Protein AF-A0A7W1ZFD7-F1 (afdb_monomer_lite)

pLDDT: mean 86.88, std 13.56, range [44.09, 98.38]

Structure (mmCIF, N/CA/C/O backbone):
data_AF-A0A7W1ZFD7-F1
#
_entry.id   AF-A0A7W1ZFD7-F1
#
loop_
_atom_site.group_PDB
_atom_site.id
_atom_site.type_symbol
_atom_site.label_atom_id
_atom_site.label_alt_id
_atom_site.label_comp_id
_atom_site.label_asym_id
_atom_site.label_entity_id
_atom_site.label_seq_id
_atom_site.pdbx_PDB_ins_code
_atom_site.Cartn_x
_atom_site.Cartn_y
_atom_site.Cartn_z
_atom_site.occupancy
_atom_site.B_iso_or_equiv
_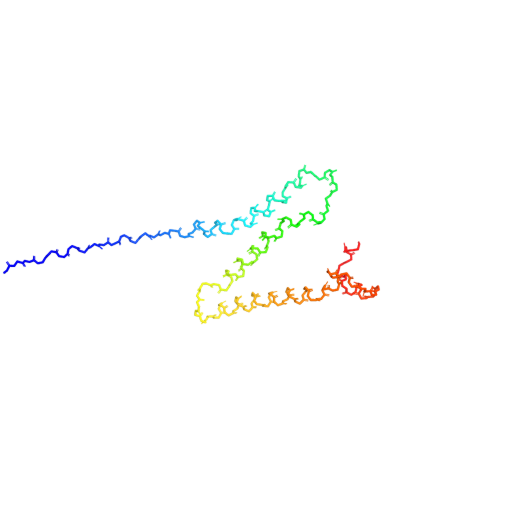atom_site.auth_seq_id
_atom_site.auth_comp_id
_atom_site.auth_asym_id
_atom_site.auth_atom_id
_atom_site.pdbx_PDB_model_num
ATOM 1 N N . MET A 1 1 ? -31.234 40.223 55.548 1.00 50.97 1 MET A N 1
ATOM 2 C CA . MET A 1 1 ? -32.115 39.880 54.413 1.00 50.97 1 MET A CA 1
ATOM 3 C C . MET A 1 1 ? -31.576 40.606 53.182 1.00 50.97 1 MET A C 1
ATOM 5 O O . MET A 1 1 ? -31.845 41.782 53.019 1.00 50.97 1 MET A O 1
ATOM 9 N N . SER A 1 2 ? -30.703 39.970 52.399 1.00 44.09 2 SER A N 1
ATOM 10 C CA . SER A 1 2 ? -30.340 40.445 51.057 1.00 44.09 2 SER A CA 1
ATOM 11 C C . SER A 1 2 ? -29.990 39.224 50.218 1.00 44.09 2 SER A C 1
ATOM 13 O O . SER A 1 2 ? -29.114 38.432 50.562 1.00 44.09 2 SER A O 1
ATOM 15 N N . THR A 1 3 ? -30.833 39.023 49.221 1.00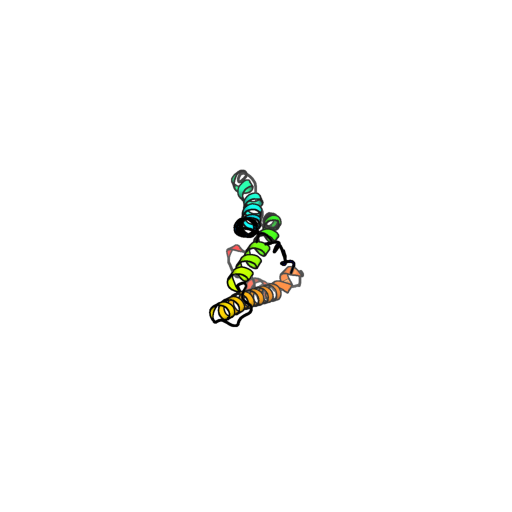 51.06 3 THR A N 1
ATOM 16 C CA . THR A 1 3 ? -30.986 37.876 48.336 1.00 51.06 3 THR A CA 1
ATOM 17 C C . THR A 1 3 ? -29.843 37.768 47.337 1.00 51.06 3 THR A C 1
ATOM 19 O O . THR A 1 3 ? -29.385 38.760 46.776 1.00 51.06 3 THR A O 1
ATOM 22 N N . GLY A 1 4 ? -29.407 36.530 47.111 1.00 55.94 4 GLY A N 1
ATOM 23 C CA . GLY A 1 4 ? -28.357 36.188 46.166 1.00 55.94 4 GLY A CA 1
ATOM 24 C C . GLY A 1 4 ? -28.711 36.527 44.721 1.00 55.94 4 GLY A C 1
ATOM 25 O O . GLY A 1 4 ? -29.835 36.326 44.266 1.00 55.94 4 GLY A O 1
ATOM 26 N N . HIS A 1 5 ? -27.699 36.970 43.983 1.00 58.44 5 HIS A N 1
ATOM 27 C CA . HIS A 1 5 ? -27.739 37.055 42.533 1.00 58.44 5 HIS A CA 1
ATOM 28 C C . HIS A 1 5 ? -26.488 36.376 41.965 1.00 58.44 5 HIS A C 1
ATOM 30 O O . HIS A 1 5 ? -25.527 37.011 41.545 1.00 58.44 5 HIS A O 1
ATOM 36 N N . LEU A 1 6 ? -26.483 35.040 42.017 1.00 56.47 6 LEU A N 1
ATOM 37 C CA . LEU A 1 6 ? -25.527 34.215 41.283 1.00 56.47 6 LEU A CA 1
ATOM 38 C C . LEU A 1 6 ? -26.050 34.064 39.853 1.00 56.47 6 LEU A C 1
ATOM 40 O O . LEU A 1 6 ? -26.793 33.136 39.537 1.00 56.47 6 LEU A O 1
ATOM 44 N N . ALA A 1 7 ? -25.695 35.021 38.998 1.00 56.16 7 ALA A N 1
ATOM 45 C CA . ALA A 1 7 ? -25.899 34.916 37.563 1.00 56.16 7 ALA A CA 1
ATOM 46 C C . ALA A 1 7 ? -25.018 33.779 37.020 1.00 56.16 7 ALA A C 1
ATOM 48 O O . ALA A 1 7 ? -23.804 33.911 36.866 1.00 56.16 7 ALA A O 1
ATOM 49 N N . GLY A 1 8 ? -25.637 32.625 36.772 1.00 56.38 8 GLY A N 1
ATOM 50 C CA . GLY A 1 8 ? -25.006 31.498 36.103 1.00 56.38 8 GLY A CA 1
ATOM 51 C C . GLY A 1 8 ? -24.626 31.881 34.676 1.00 56.38 8 GLY A C 1
ATOM 52 O O . GLY A 1 8 ? -25.483 31.965 33.798 1.00 56.38 8 GLY A O 1
ATOM 53 N N . HIS A 1 9 ? -23.331 32.085 34.436 1.00 60.59 9 HIS A N 1
ATOM 54 C CA . HIS A 1 9 ? -22.761 32.164 33.096 1.00 60.59 9 HIS A CA 1
ATOM 55 C C . HIS A 1 9 ? -22.931 30.818 32.380 1.00 60.59 9 HIS A C 1
ATOM 57 O O . HIS A 1 9 ? -22.074 29.932 32.438 1.00 60.59 9 HIS A O 1
ATOM 63 N N . ALA A 1 10 ? -24.059 30.665 31.690 1.00 60.84 10 ALA A N 1
ATOM 64 C CA . ALA A 1 10 ? -24.272 29.612 30.716 1.00 60.84 10 ALA A CA 1
ATOM 65 C C . ALA A 1 10 ? -23.228 29.759 29.596 1.00 60.84 10 ALA A C 1
ATOM 67 O O . ALA A 1 10 ? -23.310 30.659 28.762 1.00 60.84 10 ALA A O 1
ATOM 68 N N . ARG A 1 11 ? -22.213 28.888 29.587 1.00 63.72 11 ARG A N 1
ATOM 69 C CA . ARG A 1 11 ? -21.277 28.796 28.462 1.00 63.72 11 ARG A CA 1
ATOM 70 C C . ARG A 1 11 ? -22.026 28.242 27.243 1.00 63.72 11 ARG A C 1
ATOM 72 O O . ARG A 1 11 ? -22.595 27.151 27.353 1.00 63.72 11 ARG A O 1
ATOM 79 N N . PRO A 1 12 ? -22.015 28.921 26.084 1.00 55.84 12 PRO A N 1
ATOM 80 C CA . PRO A 1 12 ? -22.599 28.373 24.870 1.00 55.84 12 PRO A CA 1
ATOM 81 C C . PRO A 1 12 ? -21.813 27.121 24.462 1.00 55.84 12 PRO A C 1
ATOM 83 O O . PRO A 1 12 ? -20.607 27.172 24.218 1.00 55.84 12 PRO A O 1
ATOM 86 N N . ARG A 1 13 ? -22.489 25.967 24.411 1.00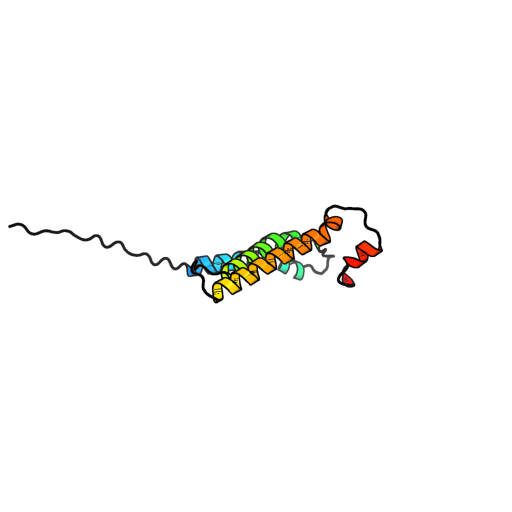 61.72 13 ARG A N 1
ATOM 87 C CA . ARG A 1 13 ? -21.943 24.762 23.778 1.00 61.72 13 ARG A CA 1
ATOM 88 C C . ARG A 1 13 ? -21.926 25.013 22.272 1.00 61.72 13 ARG A C 1
ATOM 90 O O . ARG A 1 13 ? -22.924 24.768 21.603 1.00 61.72 13 ARG A O 1
ATOM 97 N N . LEU A 1 14 ? -20.802 25.508 21.757 1.00 59.84 14 LEU A N 1
ATOM 98 C CA . LEU A 1 14 ? -20.489 25.460 20.331 1.00 59.84 14 LEU A CA 1
ATOM 99 C C . LEU A 1 14 ? -20.523 23.991 19.899 1.00 59.84 14 LEU A C 1
ATOM 101 O O . LEU A 1 14 ? -19.615 23.205 20.176 1.00 59.84 14 LEU A O 1
ATOM 105 N N . GLY A 1 15 ? -21.637 23.602 19.283 1.00 56.31 15 GLY A N 1
ATOM 106 C CA . GLY A 1 15 ? -21.757 22.369 18.529 1.00 56.31 15 GLY A CA 1
ATOM 107 C C . GLY A 1 15 ? -20.930 22.511 17.263 1.00 56.31 15 GLY A C 1
ATOM 108 O O . GLY A 1 15 ? -21.484 22.770 16.204 1.00 56.31 15 GLY A O 1
ATOM 109 N N . GLU A 1 16 ? -19.610 22.390 17.394 1.00 64.25 16 GLU A N 1
ATOM 110 C CA . GLU A 1 16 ? -18.690 22.373 16.263 1.00 64.25 16 GLU A CA 1
ATOM 111 C C . GLU A 1 16 ? -19.099 21.208 15.356 1.00 64.25 16 GLU A C 1
ATOM 113 O O . GLU A 1 16 ? -18.910 20.031 15.703 1.00 64.25 16 GLU A O 1
ATOM 118 N N . ASP A 1 17 ? -19.724 21.514 14.221 1.00 61.88 17 ASP A N 1
ATOM 119 C CA . ASP A 1 17 ? -20.084 20.505 13.243 1.00 61.88 17 ASP A CA 1
ATOM 120 C C . ASP A 1 17 ? -18.786 19.900 12.697 1.00 61.88 17 ASP A C 1
ATOM 122 O O . ASP A 1 17 ? -18.121 20.440 11.821 1.00 61.88 17 ASP A O 1
ATOM 126 N N . ARG A 1 18 ? -18.363 18.761 13.255 1.00 67.00 18 ARG A N 1
ATOM 127 C CA . ARG A 1 18 ? -17.146 18.057 12.814 1.00 67.00 18 ARG A CA 1
ATOM 128 C C . ARG A 1 18 ? -17.335 17.332 11.476 1.00 67.00 18 ARG A C 1
ATOM 130 O O . ARG A 1 18 ? -16.431 16.608 11.050 1.00 67.00 18 ARG A O 1
ATOM 137 N N . ARG A 1 19 ? -18.506 17.439 10.839 1.00 65.19 19 ARG A N 1
ATOM 138 C CA . ARG A 1 19 ? -18.799 16.830 9.533 1.00 65.19 19 ARG A CA 1
ATOM 139 C C . ARG A 1 19 ? -17.923 17.399 8.405 1.00 65.19 19 ARG A C 1
ATOM 141 O O . ARG A 1 19 ? -17.279 16.570 7.759 1.00 65.19 19 ARG A O 1
ATOM 148 N N . PRO A 1 20 ? -17.793 18.728 8.198 1.00 62.62 20 PRO A N 1
ATOM 149 C CA . PRO A 1 20 ? -16.893 19.307 7.192 1.00 62.62 20 PRO A CA 1
ATOM 150 C C . PRO A 1 20 ? -15.443 18.833 7.336 1.00 62.62 20 PRO A C 1
ATOM 152 O O . PRO A 1 20 ? -14.847 18.375 6.364 1.00 62.62 20 PRO A O 1
ATOM 155 N N . ALA A 1 21 ? -14.898 18.819 8.557 1.00 70.19 21 ALA A N 1
ATOM 156 C CA . ALA A 1 21 ? -13.531 18.351 8.802 1.00 70.19 21 ALA A CA 1
ATOM 157 C C . ALA A 1 21 ? -13.340 16.865 8.443 1.00 70.19 21 ALA A C 1
ATOM 159 O O . ALA A 1 21 ? -12.304 16.468 7.916 1.00 70.19 21 ALA A O 1
ATOM 160 N N . ARG A 1 22 ? -14.350 16.021 8.697 1.00 68.06 22 ARG A N 1
ATOM 161 C CA . ARG A 1 22 ? -14.307 14.602 8.318 1.00 68.06 22 ARG A CA 1
ATOM 162 C C . ARG A 1 22 ? -14.355 14.400 6.809 1.00 68.06 22 ARG A C 1
ATOM 164 O O . ARG A 1 22 ? -13.642 13.532 6.323 1.00 68.06 22 ARG A O 1
ATOM 171 N N . LEU A 1 23 ? -15.184 15.159 6.095 1.00 72.00 23 LEU A N 1
ATOM 172 C CA . LEU A 1 23 ? -15.266 15.089 4.635 1.00 72.00 23 LEU A CA 1
ATOM 173 C C . LEU A 1 23 ? -13.948 15.534 3.996 1.00 72.00 23 LEU A C 1
ATOM 175 O O . LEU A 1 23 ? -13.434 14.831 3.131 1.00 72.00 23 LEU A O 1
ATOM 179 N N . ALA A 1 24 ? -13.350 16.618 4.497 1.00 73.75 24 ALA A N 1
ATOM 180 C CA . ALA A 1 24 ? -12.039 17.080 4.049 1.00 73.75 24 ALA A CA 1
ATOM 181 C C . ALA A 1 24 ? -10.949 16.007 4.232 1.00 73.75 24 ALA A C 1
ATOM 183 O O . ALA A 1 24 ? -10.168 15.763 3.318 1.00 73.75 24 ALA A O 1
ATOM 184 N N . LEU A 1 25 ? -10.946 15.295 5.365 1.00 85.00 25 LEU A N 1
ATOM 185 C CA . LEU A 1 25 ? -9.981 14.223 5.639 1.00 85.00 25 LEU A CA 1
ATOM 186 C C . LEU A 1 25 ? -10.010 13.091 4.601 1.00 85.00 25 LEU A C 1
ATOM 188 O O . LEU A 1 25 ? -8.952 12.611 4.209 1.00 85.00 25 LEU A O 1
ATOM 192 N N . PHE A 1 26 ? -11.196 12.666 4.154 1.00 88.75 26 PHE A N 1
ATOM 193 C CA . PHE A 1 26 ? -11.317 11.647 3.102 1.00 88.75 26 PHE A CA 1
ATOM 194 C C . PHE A 1 26 ? -11.146 12.229 1.693 1.00 88.75 26 PHE A C 1
ATOM 196 O O . PHE A 1 26 ? -10.701 11.520 0.797 1.00 88.75 26 PHE A O 1
ATOM 203 N N . GLY A 1 27 ? -11.466 13.510 1.499 1.00 91.00 27 GLY A N 1
ATOM 204 C CA . GLY A 1 27 ? -11.323 14.194 0.216 1.00 91.00 27 GLY A CA 1
ATOM 205 C C . GLY A 1 27 ? -9.867 14.409 -0.193 1.00 91.00 27 GLY A C 1
ATOM 206 O O . GLY A 1 27 ? -9.537 14.191 -1.351 1.00 91.00 27 GLY A O 1
ATOM 207 N N . ILE A 1 28 ? -8.984 14.767 0.747 1.00 94.00 28 ILE A N 1
ATOM 208 C CA . ILE A 1 28 ? -7.560 15.040 0.473 1.00 94.00 28 ILE A CA 1
ATOM 209 C C . ILE A 1 28 ? -6.859 13.900 -0.284 1.00 94.00 28 ILE A C 1
ATOM 211 O O . ILE A 1 28 ? -6.296 14.174 -1.342 1.00 94.00 28 ILE A O 1
ATOM 215 N N . PRO A 1 29 ? -6.862 12.639 0.194 1.00 95.62 29 PRO A N 1
ATOM 216 C CA . PRO A 1 29 ? -6.164 11.574 -0.514 1.00 95.62 29 PRO A CA 1
ATOM 217 C C . PRO A 1 29 ? -6.794 11.265 -1.877 1.00 95.62 29 PRO A C 1
ATOM 219 O O . PRO A 1 29 ? -6.072 10.997 -2.828 1.00 95.62 29 PRO A O 1
ATOM 222 N N . VAL A 1 30 ? -8.120 11.363 -2.006 1.00 95.25 30 VAL A N 1
ATOM 223 C CA . VAL A 1 30 ? -8.806 11.142 -3.288 1.00 95.25 30 VAL A CA 1
ATOM 224 C C . VAL A 1 30 ? -8.410 12.217 -4.298 1.00 95.25 30 VAL A C 1
ATOM 226 O O . VAL A 1 30 ? -7.977 11.896 -5.400 1.00 95.25 30 VAL A O 1
ATOM 229 N N . VAL A 1 31 ? -8.501 13.491 -3.912 1.00 95.69 31 VAL A N 1
ATOM 230 C CA . VAL A 1 31 ? -8.136 14.621 -4.773 1.00 95.69 31 VAL A CA 1
ATOM 231 C C . VAL A 1 31 ? -6.647 14.589 -5.107 1.00 95.69 31 VAL A C 1
ATOM 233 O O . VAL A 1 31 ? -6.300 14.807 -6.260 1.00 95.69 31 VAL A O 1
ATOM 236 N N . GLY A 1 32 ? -5.777 14.269 -4.145 1.00 94.81 32 GLY A N 1
ATOM 237 C CA . GLY A 1 32 ? -4.333 14.161 -4.367 1.00 94.81 32 GLY A CA 1
ATOM 238 C C . GLY A 1 32 ? -3.946 13.028 -5.322 1.00 94.81 32 GLY A C 1
ATOM 239 O O . GLY A 1 32 ? -3.078 13.205 -6.172 1.00 94.81 32 GLY A O 1
ATOM 240 N N . THR A 1 33 ? -4.610 11.871 -5.241 1.00 96.12 33 THR A N 1
ATOM 241 C CA . THR A 1 33 ? -4.397 10.790 -6.212 1.00 96.12 33 THR A CA 1
ATOM 242 C C . THR A 1 33 ? -4.932 11.164 -7.595 1.00 96.12 33 THR A C 1
ATOM 244 O O . THR A 1 33 ? -4.231 10.980 -8.587 1.00 96.12 33 THR A O 1
ATOM 247 N N . LEU A 1 34 ? -6.143 11.724 -7.678 1.00 96.00 34 LEU A N 1
ATOM 248 C CA . LEU A 1 34 ? -6.751 12.101 -8.956 1.00 96.00 34 LEU A CA 1
ATOM 249 C C . LEU A 1 34 ? -6.008 13.248 -9.645 1.00 96.00 34 LEU A C 1
ATOM 251 O O . LEU A 1 34 ? -5.859 13.212 -10.861 1.00 96.00 34 LEU A O 1
ATOM 255 N N . SER A 1 35 ? -5.504 14.233 -8.901 1.00 94.81 35 SER A N 1
ATOM 256 C CA . SER A 1 35 ? -4.740 15.345 -9.475 1.00 94.81 35 SER A CA 1
ATOM 257 C C . SER A 1 35 ? -3.410 14.892 -10.071 1.00 94.81 35 SER A C 1
ATOM 259 O O . SER A 1 35 ? -2.960 15.470 -11.054 1.00 94.81 35 SER A O 1
ATOM 261 N N . ALA A 1 36 ? -2.803 13.842 -9.516 1.00 92.62 36 ALA A N 1
ATOM 262 C CA . ALA A 1 36 ? -1.600 13.238 -10.072 1.00 92.62 36 ALA A CA 1
ATOM 263 C C . ALA A 1 36 ? -1.893 12.318 -11.272 1.00 92.62 36 ALA A C 1
ATOM 265 O O . ALA A 1 36 ? -1.019 12.145 -12.116 1.00 92.62 36 ALA A O 1
ATOM 266 N N . TRP A 1 37 ? -3.083 11.703 -11.341 1.00 94.00 37 TRP A N 1
ATOM 267 C CA . TRP A 1 37 ? -3.413 10.672 -12.338 1.00 94.00 37 TRP A CA 1
ATOM 268 C C . TRP A 1 37 ? -4.160 11.197 -13.564 1.00 94.00 37 TRP A C 1
ATOM 270 O O . TRP A 1 37 ? -3.807 10.861 -14.690 1.00 94.00 37 TRP A O 1
ATOM 280 N N . LEU A 1 38 ? -5.183 12.033 -13.366 1.00 94.62 38 LEU A N 1
ATOM 281 C CA . LEU A 1 38 ? -6.033 12.537 -14.449 1.00 94.62 38 LEU A CA 1
ATOM 282 C C . LEU A 1 38 ? -5.269 13.278 -15.558 1.00 94.62 38 LEU A C 1
ATOM 284 O O . LEU A 1 38 ? -5.645 13.094 -16.714 1.00 94.62 38 LEU A O 1
ATOM 288 N N . PRO A 1 39 ? -4.199 14.056 -15.284 1.00 92.25 39 PRO A N 1
ATOM 289 C CA . PRO A 1 39 ? -3.450 14.721 -16.347 1.00 92.25 39 PRO A CA 1
ATOM 290 C C . PRO A 1 39 ? -2.876 13.758 -17.387 1.00 92.25 39 PRO A C 1
ATOM 292 O O . PRO A 1 39 ? -2.732 14.139 -18.540 1.00 92.25 39 PRO A O 1
ATOM 295 N N . TRP A 1 40 ? -2.580 12.510 -17.015 1.00 91.94 40 TRP A N 1
ATOM 296 C CA . TRP A 1 40 ? -2.039 11.517 -17.946 1.00 91.94 40 TRP A CA 1
ATOM 297 C C . TRP A 1 40 ? -3.017 11.176 -19.067 1.00 91.94 40 TRP A C 1
ATOM 299 O O . TRP A 1 40 ? -2.589 10.905 -20.179 1.00 91.94 40 TRP A O 1
ATOM 309 N N . GLN A 1 41 ? -4.323 11.256 -18.795 1.00 92.00 41 GLN A N 1
ATOM 310 C CA . GLN A 1 41 ? -5.364 11.003 -19.795 1.00 92.00 41 GLN A CA 1
ATOM 311 C C . GLN A 1 41 ? -5.392 12.075 -20.894 1.00 92.00 41 GLN A C 1
ATOM 313 O O . GLN A 1 41 ? -5.962 11.849 -21.952 1.00 92.00 41 GLN A O 1
ATOM 318 N N . ALA A 1 42 ? -4.808 13.249 -20.638 1.00 91.69 42 ALA A N 1
ATOM 319 C CA . ALA A 1 42 ? -4.705 14.324 -21.619 1.00 91.69 42 ALA A CA 1
ATOM 320 C C . ALA A 1 42 ? -3.416 14.259 -22.460 1.00 91.69 42 ALA A C 1
ATOM 322 O O . ALA A 1 42 ? -3.305 15.002 -23.430 1.00 91.69 42 ALA A O 1
ATOM 323 N N . TYR A 1 43 ? -2.449 13.417 -22.076 1.00 89.12 43 TYR A N 1
ATOM 324 C CA . TYR A 1 43 ? -1.126 13.297 -22.703 1.00 89.12 43 TYR A CA 1
ATOM 325 C C . TYR A 1 43 ? -0.759 11.819 -22.912 1.00 89.12 43 TYR A C 1
ATOM 327 O O . TYR A 1 43 ? 0.302 11.359 -22.484 1.00 89.12 43 TYR A O 1
ATOM 335 N N . ASP A 1 44 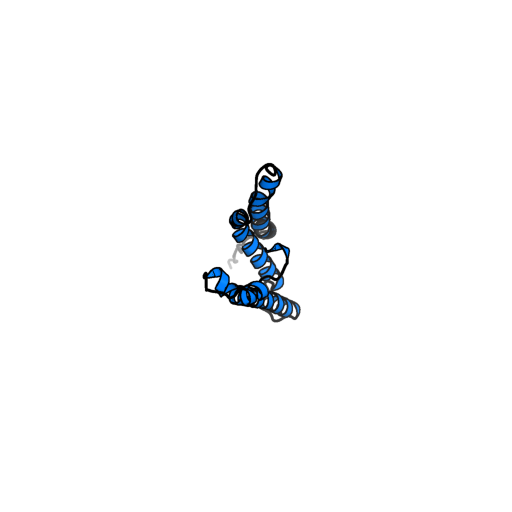? -1.673 11.059 -23.515 1.00 88.38 44 ASP A N 1
ATOM 336 C CA . ASP A 1 44 ? -1.490 9.641 -23.847 1.00 88.38 44 ASP A CA 1
ATOM 337 C C . ASP A 1 44 ? -0.705 9.424 -25.156 1.00 88.38 44 ASP A C 1
ATOM 339 O O . ASP A 1 44 ? -0.335 8.298 -25.488 1.00 88.38 44 ASP A O 1
ATOM 343 N N . ASP A 1 45 ? -0.367 10.511 -25.857 1.00 93.25 45 ASP A N 1
ATOM 344 C CA . ASP A 1 45 ? 0.478 10.546 -27.052 1.00 93.25 45 ASP A CA 1
ATOM 345 C C . ASP A 1 45 ? 1.952 10.220 -26.759 1.00 93.25 45 ASP A C 1
ATOM 347 O O . ASP A 1 45 ? 2.761 10.055 -27.677 1.00 93.25 45 ASP A O 1
ATOM 351 N N . ARG A 1 46 ? 2.324 10.126 -25.477 1.00 90.19 46 ARG A N 1
ATOM 352 C CA . ARG A 1 46 ? 3.697 9.900 -25.022 1.00 90.19 46 ARG A CA 1
ATOM 353 C C . ARG A 1 46 ? 3.797 8.649 -24.152 1.00 90.19 46 ARG A C 1
ATOM 355 O O . ARG A 1 46 ? 2.866 8.334 -23.417 1.00 90.19 46 ARG A O 1
ATOM 362 N N . PRO A 1 47 ? 4.949 7.955 -24.157 1.00 92.81 47 PRO A N 1
ATOM 3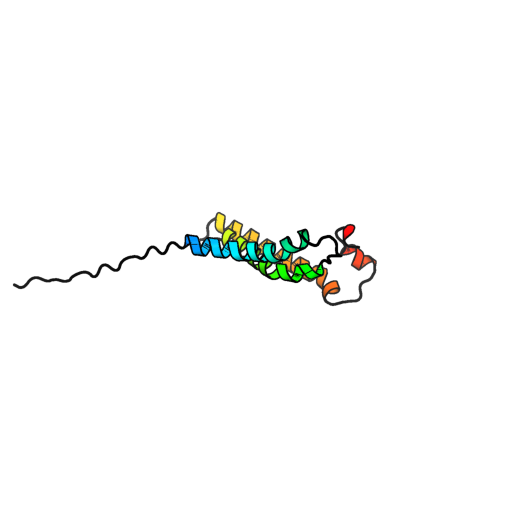63 C CA . PRO A 1 47 ? 5.168 6.820 -23.267 1.00 92.81 47 PRO A CA 1
ATOM 364 C C . PRO A 1 47 ? 5.042 7.212 -21.786 1.00 92.81 47 PRO A C 1
ATOM 366 O O . PRO A 1 47 ? 5.729 8.121 -21.313 1.00 92.81 47 PRO A O 1
ATOM 369 N N . ILE A 1 48 ? 4.200 6.488 -21.045 1.00 91.50 48 ILE A N 1
ATOM 370 C CA . ILE A 1 48 ? 3.997 6.644 -19.599 1.00 91.50 48 ILE A CA 1
ATOM 371 C C . ILE A 1 48 ? 4.513 5.384 -18.900 1.00 91.50 48 ILE A C 1
ATOM 373 O O . ILE A 1 48 ? 4.131 4.269 -19.245 1.00 91.50 48 ILE A O 1
ATOM 377 N N . PHE A 1 49 ? 5.361 5.560 -17.887 1.00 91.12 49 PHE A N 1
ATOM 378 C CA . PHE A 1 49 ? 5.991 4.462 -17.154 1.00 91.12 49 PHE A CA 1
ATOM 379 C C . PHE A 1 49 ? 5.474 4.358 -15.714 1.00 91.12 49 PHE A C 1
ATOM 381 O O . PHE A 1 49 ? 5.185 5.362 -15.059 1.00 91.12 49 PHE A O 1
ATOM 388 N N . SER A 1 50 ? 5.455 3.139 -15.168 1.00 88.94 50 SER A N 1
ATOM 389 C CA . SER A 1 50 ? 4.933 2.839 -13.824 1.00 88.94 50 SER A CA 1
ATOM 390 C C . SER A 1 50 ? 5.607 3.619 -12.691 1.00 88.94 50 SER A C 1
ATOM 392 O O . SER A 1 50 ? 4.991 3.853 -11.651 1.00 88.94 50 SER A O 1
ATOM 394 N N . PHE A 1 51 ? 6.857 4.059 -12.863 1.00 91.69 51 PHE A N 1
ATOM 395 C CA . PHE A 1 51 ? 7.559 4.809 -11.822 1.00 91.69 51 PHE A CA 1
ATOM 396 C C . PHE A 1 51 ? 6.900 6.163 -11.517 1.00 91.69 51 PHE A C 1
ATOM 398 O O . PHE A 1 51 ? 6.982 6.613 -10.376 1.00 91.69 51 PHE A O 1
ATOM 405 N N . TYR A 1 52 ? 6.185 6.779 -12.470 1.00 92.88 52 TYR A N 1
ATOM 406 C CA . TYR A 1 52 ? 5.462 8.039 -12.247 1.00 92.88 52 TYR A CA 1
ATOM 407 C C . TYR A 1 52 ? 4.353 7.911 -11.195 1.00 92.88 52 TYR A C 1
ATOM 409 O O . TYR A 1 52 ? 4.034 8.881 -10.502 1.00 92.88 52 TYR A O 1
ATOM 417 N N . ALA A 1 53 ? 3.824 6.700 -10.988 1.00 93.75 53 ALA A N 1
ATOM 418 C CA . ALA A 1 53 ? 2.820 6.434 -9.962 1.00 93.75 53 ALA A CA 1
ATOM 419 C C . ALA A 1 53 ? 3.350 6.642 -8.528 1.00 93.75 53 ALA A C 1
ATOM 421 O O . ALA A 1 53 ? 2.551 6.712 -7.591 1.00 93.75 53 ALA A O 1
ATOM 422 N N . VAL A 1 54 ? 4.671 6.813 -8.327 1.00 95.25 54 VAL A N 1
ATOM 423 C CA . VAL A 1 54 ? 5.256 7.171 -7.020 1.00 95.25 54 VAL A CA 1
ATOM 424 C C . VAL A 1 54 ? 4.576 8.370 -6.372 1.00 95.25 54 VAL A C 1
ATOM 426 O O . VAL A 1 54 ? 4.374 8.365 -5.158 1.00 95.25 54 VAL A O 1
ATOM 429 N N . MET A 1 55 ? 4.171 9.354 -7.176 1.00 94.25 55 MET A N 1
ATOM 430 C CA . MET A 1 55 ? 3.562 10.591 -6.690 1.00 94.25 55 MET A CA 1
ATOM 431 C C . MET A 1 55 ? 2.178 10.355 -6.066 1.00 94.25 55 MET A C 1
ATOM 433 O O . MET A 1 55 ? 1.774 11.083 -5.163 1.00 94.25 55 MET A O 1
ATOM 437 N N . MET A 1 56 ? 1.469 9.302 -6.485 1.00 95.44 56 MET A N 1
ATOM 438 C CA . MET A 1 56 ? 0.152 8.931 -5.948 1.00 95.44 56 MET A CA 1
ATOM 439 C C . MET A 1 56 ? 0.246 8.098 -4.666 1.00 95.44 56 MET A C 1
ATOM 441 O O . MET A 1 56 ? -0.683 8.119 -3.854 1.00 95.44 56 MET A O 1
ATOM 445 N N . ARG A 1 57 ? 1.358 7.370 -4.467 1.00 95.06 57 ARG A N 1
ATOM 446 C CA . ARG A 1 57 ? 1.556 6.437 -3.342 1.00 95.06 57 ARG A CA 1
ATOM 447 C C . ARG A 1 57 ? 1.230 7.022 -1.961 1.00 95.06 57 ARG A C 1
ATOM 449 O O . ARG A 1 57 ? 0.471 6.369 -1.243 1.00 95.06 57 ARG A O 1
ATOM 456 N N . PRO A 1 58 ? 1.731 8.207 -1.549 1.00 95.56 58 PRO A N 1
ATOM 457 C CA . PRO A 1 58 ? 1.447 8.723 -0.207 1.00 95.56 58 PRO A CA 1
ATOM 458 C C . PRO A 1 58 ? -0.052 8.952 0.028 1.00 95.56 58 PRO A C 1
ATOM 460 O O . PRO A 1 58 ? -0.567 8.635 1.100 1.00 95.56 58 PRO A O 1
ATOM 463 N N . PHE A 1 59 ? -0.777 9.429 -0.985 1.00 96.00 59 PHE A N 1
ATOM 464 C CA . PHE A 1 59 ? -2.217 9.662 -0.896 1.00 96.00 59 PHE A CA 1
ATOM 465 C C . PHE A 1 59 ? -3.002 8.351 -0.779 1.00 96.00 59 PHE A C 1
ATOM 467 O O . PHE A 1 59 ? -3.893 8.247 0.065 1.00 96.00 59 PHE A O 1
ATOM 474 N N . MET A 1 60 ? -2.623 7.321 -1.540 1.00 95.25 60 MET A N 1
ATOM 475 C CA . MET A 1 60 ? -3.231 5.990 -1.431 1.00 95.25 60 MET A CA 1
ATOM 476 C C . MET A 1 60 ? -3.001 5.365 -0.048 1.00 95.25 60 MET A C 1
ATOM 478 O O . MET A 1 60 ? -3.938 4.835 0.549 1.00 95.25 60 MET A O 1
ATOM 482 N N . VAL A 1 61 ? -1.788 5.476 0.508 1.00 96.44 61 VAL A N 1
ATOM 483 C CA . VAL A 1 61 ? -1.474 4.966 1.857 1.00 96.44 61 VAL A CA 1
ATOM 484 C C . VAL A 1 61 ? -2.327 5.664 2.918 1.00 96.44 61 VAL A C 1
ATOM 486 O O . VAL A 1 61 ? -2.900 5.002 3.785 1.00 96.44 61 VAL A O 1
ATOM 489 N N . VAL A 1 62 ? -2.479 6.989 2.828 1.00 96.25 62 VAL A N 1
ATOM 490 C CA . VAL A 1 62 ? -3.351 7.752 3.735 1.00 96.25 62 VAL A CA 1
ATOM 491 C C . VAL A 1 62 ? -4.816 7.341 3.572 1.00 96.25 62 VAL A C 1
ATOM 493 O O . VAL A 1 62 ? -5.496 7.144 4.579 1.00 96.25 62 VAL A O 1
ATOM 496 N N . ALA A 1 63 ? -5.307 7.152 2.341 1.00 95.44 63 ALA A N 1
ATOM 497 C CA . ALA A 1 63 ? -6.670 6.675 2.095 1.00 95.44 63 ALA A CA 1
ATOM 498 C C . ALA A 1 63 ? -6.932 5.343 2.811 1.00 95.44 63 ALA A C 1
ATOM 500 O O . ALA A 1 63 ? -7.902 5.220 3.563 1.00 95.44 63 ALA A O 1
ATOM 501 N N . VAL A 1 64 ? -6.031 4.372 2.637 1.00 96.00 64 VAL A N 1
ATOM 502 C CA . VAL A 1 64 ? -6.118 3.055 3.280 1.00 96.00 64 VAL A CA 1
ATOM 503 C C . VAL A 1 64 ? -6.079 3.188 4.803 1.00 96.00 64 VAL A C 1
ATOM 505 O O . VAL A 1 64 ? -6.929 2.618 5.488 1.00 96.00 64 VAL A O 1
ATOM 508 N N . ALA A 1 65 ? -5.169 3.996 5.354 1.00 95.19 65 ALA A N 1
ATOM 509 C CA . ALA A 1 65 ? -5.081 4.224 6.796 1.00 95.19 65 ALA A CA 1
ATOM 510 C C . ALA A 1 65 ? -6.379 4.818 7.376 1.00 95.19 65 ALA A C 1
ATOM 512 O O . ALA A 1 65 ? -6.849 4.388 8.434 1.00 95.19 65 ALA A O 1
ATOM 513 N N . LEU A 1 66 ? -7.005 5.767 6.671 1.00 94.44 66 LEU A N 1
ATOM 514 C CA . LEU A 1 66 ? -8.284 6.356 7.073 1.00 94.44 66 LEU A CA 1
ATOM 515 C C . LEU A 1 66 ? -9.441 5.353 6.992 1.00 94.44 66 LEU A C 1
ATOM 517 O O . LEU A 1 66 ? -10.300 5.344 7.881 1.00 94.44 66 LEU A O 1
ATOM 521 N N . VAL A 1 67 ? -9.462 4.493 5.969 1.00 94.00 67 VAL A N 1
ATOM 522 C CA . VAL A 1 67 ? -10.439 3.400 5.841 1.00 94.00 67 VAL A CA 1
ATOM 523 C C . VAL A 1 67 ? -10.283 2.406 6.992 1.00 94.00 67 VAL A C 1
ATOM 525 O O . VAL A 1 67 ? -11.266 2.122 7.679 1.00 94.00 67 VAL A O 1
ATOM 528 N N . CYS A 1 68 ? -9.060 1.964 7.294 1.00 94.19 68 CYS A N 1
ATOM 529 C CA . CYS A 1 68 ? -8.767 1.103 8.443 1.00 94.19 68 CYS A CA 1
ATOM 530 C C . CYS A 1 68 ? -9.201 1.750 9.768 1.00 94.19 68 CYS A C 1
ATOM 532 O O . CYS A 1 68 ? -9.899 1.129 10.573 1.00 94.19 68 CYS A O 1
ATOM 534 N N . GLY A 1 69 ? -8.885 3.032 9.980 1.00 91.06 69 GLY A N 1
ATOM 535 C CA . GLY A 1 69 ? -9.333 3.773 11.162 1.00 91.06 69 GLY A CA 1
ATOM 536 C C . GLY A 1 69 ? -10.861 3.878 11.264 1.00 91.06 69 GLY A C 1
ATOM 537 O O . GLY A 1 69 ? -11.428 3.846 12.362 1.00 91.06 69 GLY A O 1
ATOM 538 N N . ARG A 1 70 ? -11.562 3.961 10.126 1.00 91.56 70 ARG A N 1
ATOM 539 C CA . ARG A 1 70 ? -13.029 3.967 10.083 1.00 91.56 70 ARG A CA 1
ATOM 540 C C . ARG A 1 70 ? -13.637 2.592 10.358 1.00 91.56 70 ARG A C 1
ATOM 542 O O . ARG A 1 70 ? -14.672 2.555 11.025 1.00 91.56 70 ARG A O 1
ATOM 549 N N . LEU A 1 71 ? -13.004 1.511 9.901 1.00 90.38 71 LEU A N 1
ATOM 550 C CA . LEU A 1 71 ? -13.405 0.130 10.192 1.00 90.38 71 LEU A CA 1
ATOM 551 C C . LEU A 1 71 ? -13.306 -0.181 11.689 1.00 90.38 71 LEU A C 1
ATOM 553 O O . LEU A 1 71 ? -14.256 -0.702 12.269 1.00 90.38 71 LEU A O 1
ATOM 557 N N . ILE A 1 72 ? -12.199 0.205 12.329 1.00 91.69 72 ILE A N 1
ATOM 558 C CA . ILE A 1 72 ? -11.988 0.018 13.775 1.00 91.69 72 ILE A CA 1
ATOM 559 C C . ILE A 1 72 ? -12.999 0.840 14.591 1.00 91.69 72 ILE A C 1
ATOM 561 O O . ILE A 1 72 ? -13.551 0.367 15.586 1.00 91.69 72 ILE A O 1
ATOM 565 N N . GLY A 1 73 ? -13.282 2.071 14.159 1.00 86.06 73 GLY A N 1
ATOM 566 C CA . GLY A 1 73 ? -14.217 2.965 14.832 1.00 86.06 73 GLY A CA 1
ATOM 567 C C . GLY A 1 73 ? -13.621 3.686 16.049 1.00 86.06 73 GLY A C 1
ATOM 568 O O . GLY A 1 73 ? -12.516 3.415 16.507 1.00 86.06 73 GLY A O 1
ATOM 569 N N . ARG A 1 74 ? -14.359 4.678 16.568 1.00 81.31 74 ARG A N 1
ATOM 570 C CA . ARG A 1 74 ? -13.890 5.563 17.657 1.00 81.31 74 ARG A CA 1
ATOM 571 C C . ARG A 1 74 ? -14.066 4.986 19.059 1.00 81.31 74 ARG A C 1
ATOM 573 O O . ARG A 1 74 ? -13.402 5.444 19.984 1.00 81.31 74 ARG A O 1
ATOM 580 N N . SER A 1 75 ? -15.001 4.055 19.229 1.00 83.81 75 SER A N 1
ATOM 581 C CA . SER A 1 75 ? -15.278 3.484 20.543 1.00 83.81 75 SER A CA 1
ATOM 582 C C . SER A 1 75 ? -14.114 2.597 20.970 1.00 83.81 75 SER A C 1
ATOM 584 O O . SER A 1 75 ? -13.624 1.786 20.186 1.00 83.81 75 SER A O 1
ATOM 586 N N . ARG A 1 76 ? -13.670 2.749 22.218 1.00 80.50 76 ARG A N 1
ATOM 587 C CA . ARG A 1 76 ? -12.701 1.834 22.837 1.00 80.50 76 ARG A CA 1
ATOM 588 C C . ARG A 1 76 ? -13.384 0.641 23.507 1.00 80.50 76 ARG A C 1
ATOM 590 O O . ARG A 1 76 ? -12.695 -0.295 23.890 1.00 80.50 76 ARG A O 1
ATOM 597 N N . ALA A 1 77 ? -14.715 0.660 23.619 1.00 84.94 77 ALA A N 1
ATOM 598 C CA . ALA A 1 77 ? -15.464 -0.436 24.211 1.00 84.94 77 ALA A CA 1
ATOM 599 C C . ALA A 1 77 ? -15.391 -1.691 23.318 1.00 84.94 77 ALA A C 1
ATOM 601 O O . ALA A 1 77 ? -15.591 -1.584 22.097 1.00 84.94 77 ALA A O 1
ATOM 602 N N . PRO A 1 78 ? -15.127 -2.874 23.898 1.00 78.19 78 PRO A N 1
ATOM 603 C CA . PRO A 1 78 ? -15.145 -4.128 23.163 1.00 78.19 78 PRO A CA 1
ATOM 604 C C . PRO A 1 78 ? -16.573 -4.401 22.689 1.00 78.19 78 PRO A C 1
ATOM 606 O O . PRO A 1 78 ? -17.487 -4.637 23.469 1.00 78.19 78 PRO A O 1
ATOM 609 N N . THR A 1 79 ? -16.767 -4.310 21.380 1.00 90.31 79 THR A N 1
ATOM 610 C CA . THR A 1 79 ? -18.024 -4.614 20.693 1.00 90.31 79 THR A CA 1
ATOM 611 C C . THR A 1 79 ? -17.701 -5.533 19.520 1.00 90.31 79 THR A C 1
ATOM 613 O O . THR A 1 79 ? -16.653 -5.334 18.898 1.00 90.31 79 THR A O 1
ATOM 616 N N . PRO A 1 80 ? -18.578 -6.489 19.156 1.00 89.25 80 PRO A N 1
ATOM 617 C CA . PRO A 1 80 ? -18.322 -7.412 18.045 1.00 89.25 80 PRO A CA 1
ATOM 618 C C . PRO A 1 80 ? -17.916 -6.694 16.749 1.00 89.25 80 PRO A C 1
ATOM 620 O O . PRO A 1 80 ? -16.960 -7.083 16.083 1.00 89.25 80 PRO A O 1
ATOM 623 N N . ARG A 1 81 ? -18.568 -5.560 16.454 1.00 88.81 81 ARG A N 1
ATOM 624 C CA . ARG A 1 81 ? -18.243 -4.685 15.317 1.00 88.81 81 ARG A CA 1
ATOM 625 C C . ARG A 1 81 ? -16.805 -4.159 15.355 1.00 88.81 81 ARG A C 1
ATOM 627 O O . ARG A 1 81 ? -16.136 -4.144 14.326 1.00 88.81 81 ARG A O 1
ATOM 634 N N . ARG A 1 82 ? -16.333 -3.709 16.521 1.00 89.88 82 ARG A N 1
ATOM 635 C CA . ARG A 1 82 ? -14.962 -3.210 16.685 1.00 89.88 82 ARG A CA 1
ATOM 636 C C . ARG A 1 82 ? -13.957 -4.344 16.545 1.00 89.88 82 ARG A C 1
ATOM 638 O O . ARG A 1 82 ? -12.945 -4.159 15.880 1.00 89.88 82 ARG A O 1
ATOM 645 N N . THR A 1 83 ? -14.228 -5.495 17.157 1.00 90.69 83 THR A N 1
ATOM 646 C CA . THR A 1 83 ? -13.351 -6.668 17.062 1.00 90.69 83 THR A CA 1
ATOM 647 C C . THR A 1 83 ? -13.162 -7.077 15.606 1.00 90.69 83 THR A C 1
ATOM 649 O O . THR A 1 83 ? -12.024 -7.189 15.166 1.00 90.69 83 THR A O 1
ATOM 652 N N . ALA A 1 84 ? -14.246 -7.174 14.830 1.00 92.88 84 ALA A N 1
ATOM 653 C CA . ALA A 1 84 ? -14.164 -7.442 13.395 1.00 92.88 84 ALA A CA 1
ATOM 654 C C . ALA A 1 84 ? -13.333 -6.381 12.650 1.00 92.88 84 ALA A C 1
ATOM 656 O O . ALA A 1 84 ? -12.445 -6.728 11.879 1.00 92.88 84 ALA A O 1
ATOM 657 N N . GLY A 1 85 ? -13.558 -5.089 12.924 1.00 92.44 85 GLY A N 1
ATOM 658 C CA . GLY A 1 85 ? -12.791 -4.003 12.304 1.00 92.44 85 GLY A CA 1
ATOM 659 C C . GLY A 1 85 ? -11.291 -4.049 12.616 1.00 92.44 85 GLY A C 1
ATOM 660 O O . GLY A 1 85 ? -10.473 -3.819 11.729 1.00 92.44 85 GLY A O 1
ATOM 661 N N . VAL A 1 86 ? -10.923 -4.378 13.858 1.00 94.19 86 VAL A N 1
ATOM 662 C CA . VAL A 1 86 ? -9.523 -4.547 14.281 1.00 94.19 86 VAL A CA 1
ATOM 663 C C . VAL A 1 86 ? -8.896 -5.774 13.634 1.00 94.19 86 VAL A C 1
ATOM 665 O O . VAL A 1 86 ? -7.773 -5.674 13.153 1.00 94.19 86 VAL A O 1
ATOM 668 N N . VAL A 1 87 ? -9.608 -6.903 13.591 1.00 95.81 87 VAL A N 1
ATOM 669 C CA . VAL A 1 87 ? -9.117 -8.128 12.946 1.00 95.81 87 VAL A CA 1
ATOM 670 C C . VAL A 1 87 ? -8.869 -7.873 11.464 1.00 95.81 87 VAL A C 1
ATOM 672 O O . VAL A 1 87 ? -7.766 -8.114 11.001 1.00 95.81 87 VAL A O 1
ATOM 675 N N . VAL A 1 88 ? -9.826 -7.291 10.737 1.00 96.31 88 VAL A N 1
ATOM 676 C CA . VAL A 1 88 ? -9.663 -6.993 9.304 1.00 96.31 88 VAL A CA 1
ATOM 677 C C . VAL A 1 88 ? -8.485 -6.047 9.055 1.00 96.31 88 VAL A C 1
ATOM 679 O O . VAL A 1 88 ? -7.629 -6.344 8.224 1.00 96.31 88 VAL A O 1
ATOM 682 N N . ALA A 1 89 ? -8.402 -4.931 9.787 1.00 96.50 89 ALA A N 1
ATOM 683 C CA . ALA A 1 89 ? -7.315 -3.965 9.613 1.00 96.50 89 ALA A CA 1
ATOM 684 C C . ALA A 1 89 ? -5.943 -4.544 10.009 1.00 96.50 89 ALA A C 1
ATOM 686 O O . ALA A 1 89 ? -4.946 -4.290 9.334 1.00 96.50 89 ALA A O 1
ATOM 687 N N . GLY A 1 90 ? -5.892 -5.332 11.086 1.00 96.56 90 GLY A N 1
ATOM 688 C CA . GLY A 1 90 ? -4.680 -5.998 11.557 1.00 96.56 90 GLY A CA 1
ATOM 689 C C . GLY A 1 90 ? -4.205 -7.082 10.594 1.00 96.56 90 GLY A C 1
ATOM 690 O O . GLY A 1 90 ? -3.040 -7.083 10.212 1.00 96.56 90 GLY A O 1
ATOM 691 N N . SER A 1 91 ? -5.108 -7.953 10.138 1.00 97.88 91 SER A N 1
ATOM 692 C CA . SER A 1 91 ? -4.814 -8.974 9.129 1.00 97.88 91 SER A CA 1
ATOM 693 C C . SER A 1 91 ? -4.318 -8.349 7.830 1.00 97.88 91 SER A C 1
ATOM 695 O O . SER A 1 91 ? -3.319 -8.808 7.287 1.00 97.88 91 SER A O 1
ATOM 697 N N . PHE A 1 92 ? -4.951 -7.267 7.365 1.00 97.19 92 PHE A N 1
ATOM 698 C CA . PHE A 1 92 ? -4.473 -6.520 6.203 1.00 97.19 92 PHE A CA 1
ATOM 699 C C . PHE A 1 92 ? -3.029 -6.032 6.392 1.00 97.19 92 PHE A C 1
ATOM 701 O O . PHE A 1 92 ? -2.188 -6.268 5.530 1.00 97.19 92 PHE A O 1
ATOM 708 N N . LEU A 1 93 ? -2.715 -5.409 7.533 1.00 97.19 93 LEU A N 1
ATOM 709 C CA . LEU A 1 93 ? -1.360 -4.927 7.813 1.00 97.19 93 LEU A CA 1
ATOM 710 C C . LEU A 1 93 ? -0.337 -6.072 7.853 1.00 97.19 93 LEU A C 1
ATOM 712 O O . LEU A 1 93 ? 0.742 -5.944 7.282 1.00 97.19 93 LEU A O 1
ATOM 716 N N . VAL A 1 94 ? -0.679 -7.196 8.489 1.00 98.38 94 VAL A N 1
ATOM 717 C CA . VAL A 1 94 ? 0.185 -8.386 8.533 1.00 98.38 94 VAL A CA 1
ATOM 718 C C . VAL A 1 94 ? 0.441 -8.926 7.126 1.00 98.38 94 VAL A C 1
ATOM 720 O O . VAL A 1 94 ? 1.588 -9.202 6.790 1.00 98.38 94 VAL A O 1
ATOM 723 N N . LEU A 1 95 ? -0.587 -9.020 6.277 1.00 98.12 95 LEU A N 1
ATOM 724 C CA . LEU A 1 95 ? -0.433 -9.457 4.886 1.00 98.12 95 LEU A CA 1
ATOM 725 C C . LEU A 1 95 ? 0.468 -8.516 4.080 1.00 98.12 95 LEU A C 1
ATOM 727 O O . LEU A 1 95 ? 1.294 -8.989 3.304 1.00 98.12 95 LEU A O 1
ATOM 731 N N . VAL A 1 96 ? 0.358 -7.200 4.288 1.00 97.38 96 VAL A N 1
ATOM 732 C CA . VAL A 1 96 ? 1.263 -6.222 3.667 1.00 97.38 96 VAL A CA 1
ATOM 733 C C . VAL A 1 96 ? 2.705 -6.470 4.112 1.00 97.38 96 VAL A C 1
ATOM 735 O O . VAL A 1 96 ? 3.593 -6.540 3.269 1.00 97.38 96 VAL A O 1
ATOM 738 N N . LEU A 1 97 ? 2.957 -6.665 5.407 1.00 98.06 97 LEU A N 1
ATOM 739 C CA . LEU A 1 97 ? 4.308 -6.951 5.905 1.00 98.06 97 LEU A CA 1
ATOM 740 C C . LEU A 1 97 ? 4.874 -8.257 5.334 1.00 98.06 97 LEU A C 1
ATOM 742 O O . LEU A 1 97 ? 6.030 -8.286 4.919 1.00 98.06 97 LEU A O 1
ATOM 746 N N . LEU A 1 98 ? 4.060 -9.314 5.261 1.00 98.25 98 LEU A N 1
ATOM 747 C CA . LEU A 1 98 ? 4.451 -10.585 4.648 1.00 98.25 98 LEU A CA 1
ATOM 748 C C . LEU A 1 98 ? 4.756 -10.428 3.155 1.00 98.25 98 LEU A C 1
ATOM 750 O O . LEU A 1 98 ? 5.735 -10.991 2.674 1.00 98.25 98 LEU A O 1
ATOM 754 N N . ASN A 1 99 ? 3.971 -9.625 2.432 1.00 96.94 99 ASN A N 1
ATOM 755 C CA . ASN A 1 99 ? 4.239 -9.299 1.034 1.00 96.94 99 ASN A CA 1
ATOM 756 C C . ASN A 1 99 ? 5.601 -8.598 0.883 1.00 96.94 99 ASN A C 1
ATOM 758 O O . ASN A 1 99 ? 6.436 -9.043 0.098 1.00 96.94 99 ASN A O 1
ATOM 762 N N . PHE A 1 100 ? 5.877 -7.570 1.690 1.00 96.94 100 PHE A N 1
ATOM 763 C CA . PHE A 1 100 ? 7.176 -6.891 1.670 1.00 96.94 100 PHE A CA 1
ATOM 764 C C . PHE A 1 100 ? 8.337 -7.826 2.024 1.00 96.94 100 PHE A C 1
ATOM 766 O O . PHE A 1 100 ? 9.391 -7.740 1.398 1.00 96.94 100 PHE A O 1
ATOM 773 N N . ALA A 1 101 ? 8.145 -8.732 2.985 1.00 97.25 101 ALA A N 1
ATOM 774 C CA . ALA A 1 101 ? 9.144 -9.732 3.344 1.00 97.25 101 ALA A CA 1
ATOM 775 C C . ALA A 1 101 ? 9.410 -10.722 2.193 1.00 97.25 101 ALA A C 1
ATOM 777 O O . ALA A 1 101 ? 10.564 -11.033 1.911 1.00 97.25 101 ALA A O 1
ATOM 778 N N . TRP A 1 102 ? 8.370 -11.170 1.483 1.00 96.50 102 TRP A N 1
ATOM 779 C CA . TRP A 1 102 ? 8.491 -12.071 0.329 1.00 96.50 102 TRP A CA 1
ATOM 780 C C . TRP A 1 102 ? 9.264 -11.442 -0.844 1.00 96.50 102 TRP A C 1
ATOM 782 O O . TRP A 1 102 ? 10.131 -12.082 -1.452 1.00 96.50 102 TRP A O 1
ATOM 792 N N . PHE A 1 103 ? 8.994 -10.162 -1.126 1.00 96.31 103 PHE A N 1
ATOM 793 C CA . PHE A 1 103 ? 9.650 -9.383 -2.183 1.00 96.31 103 PHE A CA 1
ATOM 794 C C . PHE A 1 103 ? 10.975 -8.728 -1.753 1.00 96.31 103 PHE A C 1
ATOM 796 O O . PHE A 1 103 ? 11.646 -8.101 -2.574 1.00 96.31 103 PHE A O 1
ATOM 803 N N . TRP A 1 104 ? 11.403 -8.905 -0.500 1.00 96.62 104 TRP A N 1
ATOM 804 C CA . TRP A 1 104 ? 12.628 -8.307 0.038 1.00 96.62 104 TRP A CA 1
ATOM 805 C C . TRP A 1 104 ? 13.889 -8.536 -0.819 1.00 96.62 104 TRP A C 1
ATOM 807 O O . TRP A 1 104 ? 14.618 -7.563 -1.045 1.00 96.62 104 TRP A O 1
ATOM 817 N N . PRO A 1 105 ? 14.159 -9.749 -1.354 1.00 95.94 105 PRO A N 1
ATOM 818 C CA . PRO A 1 105 ? 15.336 -9.979 -2.195 1.00 95.94 105 PRO A CA 1
ATOM 819 C C . PRO A 1 105 ? 15.347 -9.122 -3.466 1.00 95.94 105 PRO A C 1
ATOM 821 O O . PRO A 1 105 ? 16.404 -8.653 -3.878 1.00 95.94 105 PRO A O 1
ATOM 824 N N . ILE A 1 106 ? 14.171 -8.857 -4.047 1.00 94.69 106 ILE A N 1
ATOM 825 C CA . ILE A 1 106 ? 14.025 -7.997 -5.230 1.00 94.69 106 ILE A CA 1
ATOM 826 C C . ILE A 1 106 ? 14.312 -6.540 -4.852 1.00 94.69 106 ILE A C 1
ATOM 828 O O . ILE A 1 106 ? 15.080 -5.865 -5.531 1.00 94.69 106 ILE A O 1
ATOM 832 N N . TYR A 1 107 ? 13.760 -6.056 -3.735 1.00 94.06 107 TYR A N 1
ATOM 833 C CA . TYR A 1 107 ? 13.972 -4.673 -3.282 1.00 94.06 107 TYR A CA 1
ATOM 834 C C . TYR A 1 107 ? 15.415 -4.369 -2.877 1.00 94.06 107 TYR A C 1
ATOM 836 O O . TYR A 1 107 ? 15.848 -3.221 -2.953 1.00 94.06 107 TYR A O 1
ATOM 844 N N . THR A 1 108 ? 16.154 -5.386 -2.436 1.00 96.56 108 THR A N 1
ATOM 845 C CA . THR A 1 108 ? 17.545 -5.258 -1.982 1.00 96.56 108 THR A CA 1
ATOM 846 C C . THR A 1 108 ? 18.566 -5.739 -3.009 1.00 96.56 108 THR A C 1
ATOM 848 O O . THR A 1 108 ? 19.749 -5.827 -2.684 1.00 96.56 108 THR A O 1
ATOM 851 N N . ASN A 1 109 ? 18.127 -6.019 -4.242 1.00 95.31 109 ASN A N 1
ATOM 852 C CA . ASN A 1 109 ? 18.981 -6.457 -5.345 1.00 95.31 109 ASN A CA 1
ATOM 853 C C . ASN A 1 109 ? 19.873 -7.662 -4.973 1.00 95.31 109 ASN A C 1
ATOM 855 O O . ASN A 1 109 ? 21.075 -7.678 -5.239 1.00 95.31 109 ASN A O 1
ATOM 859 N N . GLN A 1 110 ? 19.294 -8.655 -4.298 1.00 95.38 110 GLN A N 1
ATOM 860 C CA . GLN A 1 110 ? 19.976 -9.918 -4.013 1.00 95.38 110 GLN A CA 1
ATOM 861 C C . GLN A 1 110 ? 20.063 -10.770 -5.282 1.00 95.38 110 GLN A C 1
ATOM 863 O O . GLN A 1 110 ? 19.206 -10.676 -6.163 1.00 95.38 110 GLN A O 1
ATOM 868 N N . LEU A 1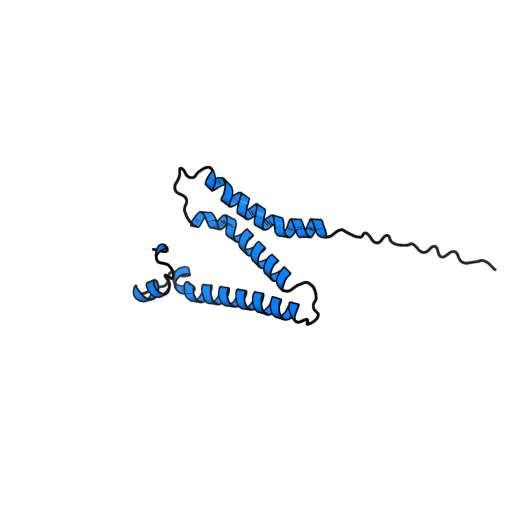 111 ? 21.077 -11.635 -5.363 1.00 94.88 111 LEU A N 1
ATOM 869 C CA . LEU A 1 111 ? 21.149 -12.623 -6.437 1.00 94.88 111 LEU A CA 1
ATOM 870 C C . LEU A 1 111 ? 20.029 -13.651 -6.250 1.00 94.88 111 LEU A C 1
ATOM 872 O O . LEU A 1 111 ? 19.954 -14.308 -5.215 1.00 94.88 111 LEU A O 1
ATOM 876 N N . LEU A 1 112 ? 19.188 -13.785 -7.272 1.00 94.50 112 LEU A N 1
ATOM 877 C CA . LEU A 1 112 ? 18.142 -14.795 -7.369 1.00 94.50 112 LEU A CA 1
ATOM 878 C C . LEU A 1 112 ? 18.427 -15.684 -8.575 1.00 94.50 112 LEU A C 1
ATOM 880 O O . LEU A 1 112 ? 18.817 -15.201 -9.641 1.00 94.50 112 LEU A O 1
ATOM 884 N N . THR A 1 113 ? 18.206 -16.983 -8.421 1.00 96.31 113 THR A N 1
ATOM 885 C CA . THR A 1 113 ? 18.135 -17.895 -9.563 1.00 96.31 113 THR A CA 1
ATOM 886 C C . THR A 1 113 ? 16.886 -17.602 -10.397 1.00 96.31 113 THR A C 1
ATOM 888 O O . THR A 1 113 ? 15.908 -17.024 -9.917 1.00 96.31 113 THR A O 1
ATOM 891 N N . HIS A 1 114 ? 16.890 -18.027 -11.662 1.00 92.81 114 HIS A N 1
ATOM 892 C CA . HIS A 1 114 ? 15.750 -17.812 -12.556 1.00 92.81 114 HIS A CA 1
ATOM 893 C C . HIS A 1 114 ? 14.452 -18.444 -12.018 1.00 92.81 114 HIS A C 1
ATOM 895 O O . HIS A 1 114 ? 13.390 -17.836 -12.108 1.00 92.81 114 HIS A O 1
ATOM 901 N N . SER A 1 115 ? 14.532 -19.629 -11.401 1.00 94.56 115 SER A N 1
ATOM 902 C CA . SER A 1 115 ? 13.381 -20.284 -10.764 1.00 94.56 115 SER A CA 1
ATOM 903 C C . SER A 1 115 ? 12.831 -19.484 -9.582 1.00 94.56 115 SER A C 1
ATOM 905 O O . SER A 1 115 ? 11.629 -19.261 -9.509 1.00 94.56 115 SER A O 1
ATOM 907 N N . GLU A 1 116 ? 13.696 -18.977 -8.698 1.00 94.25 116 GLU A N 1
ATOM 908 C CA . GLU A 1 116 ? 13.261 -18.170 -7.548 1.00 94.25 116 GLU A CA 1
ATOM 909 C C . GLU A 1 116 ? 12.638 -16.836 -7.972 1.00 94.25 116 GLU A C 1
ATOM 911 O O . GLU A 1 116 ? 11.786 -16.282 -7.270 1.00 94.25 116 GLU A O 1
ATOM 916 N N . TRP A 1 117 ? 13.082 -16.286 -9.101 1.00 93.19 117 TRP A N 1
ATOM 917 C CA . TRP A 1 117 ? 12.461 -15.107 -9.685 1.00 93.19 117 TRP A CA 1
ATOM 918 C C . TRP A 1 117 ? 11.062 -15.427 -10.226 1.00 93.19 117 TRP A C 1
ATOM 920 O O . TRP A 1 117 ? 10.121 -14.704 -9.902 1.00 93.19 117 TRP A O 1
ATOM 930 N N . LEU A 1 118 ? 10.895 -16.538 -10.955 1.00 93.50 118 LEU A N 1
ATOM 931 C CA . LEU A 1 118 ? 9.588 -16.973 -11.460 1.00 93.50 118 LEU A CA 1
ATOM 932 C C . LEU A 1 118 ? 8.572 -17.224 -10.335 1.00 93.50 118 LEU A C 1
ATOM 934 O O . LEU A 1 118 ? 7.426 -16.809 -10.470 1.00 93.50 118 LEU A O 1
ATOM 938 N N . ASP A 1 119 ? 8.985 -17.779 -9.190 1.00 94.31 119 ASP A N 1
ATOM 939 C CA . ASP A 1 119 ? 8.107 -17.963 -8.016 1.00 94.31 119 ASP A CA 1
ATOM 940 C C . ASP A 1 119 ? 7.527 -16.639 -7.470 1.00 94.31 119 ASP A C 1
ATOM 942 O O . ASP A 1 119 ? 6.528 -16.615 -6.741 1.00 94.31 119 ASP A O 1
ATOM 946 N N . ARG A 1 120 ? 8.168 -15.510 -7.791 1.00 93.31 120 ARG A N 1
ATOM 947 C CA . ARG A 1 120 ? 7.746 -14.160 -7.389 1.00 93.31 120 ARG A CA 1
ATOM 948 C C . ARG A 1 120 ? 6.944 -13.445 -8.471 1.00 93.31 120 ARG A C 1
ATOM 950 O O . ARG A 1 120 ? 6.298 -12.447 -8.159 1.00 93.31 120 ARG A O 1
ATOM 957 N N . VAL A 1 121 ? 6.953 -13.943 -9.706 1.00 93.31 121 VAL A N 1
ATOM 958 C CA . VAL A 1 121 ? 6.137 -13.425 -10.806 1.00 93.31 121 VAL A CA 1
ATOM 959 C C . VAL A 1 121 ? 4.747 -14.044 -10.714 1.00 93.31 121 VAL A C 1
ATOM 961 O O . VAL A 1 121 ? 4.473 -15.123 -11.226 1.00 93.31 121 VAL A O 1
ATOM 964 N N . TRP A 1 122 ? 3.848 -13.355 -10.015 1.00 92.75 122 TRP A N 1
ATOM 965 C CA . TRP A 1 122 ? 2.486 -13.851 -9.796 1.00 92.75 122 TRP A CA 1
ATOM 966 C C . TRP A 1 122 ? 1.569 -13.694 -11.008 1.00 92.75 122 TRP A C 1
ATOM 968 O O . TRP A 1 122 ? 0.537 -14.354 -11.082 1.00 92.75 122 TRP A O 1
ATOM 978 N N . PHE A 1 123 ? 1.923 -12.811 -11.939 1.00 92.06 123 PHE A N 1
ATOM 979 C CA . PHE A 1 123 ? 1.130 -12.525 -13.126 1.00 92.06 123 PHE A CA 1
ATOM 980 C C . PHE A 1 123 ? 2.031 -12.508 -14.353 1.00 92.06 123 PHE A C 1
ATOM 982 O O . PHE A 1 123 ? 3.116 -11.932 -14.318 1.00 92.06 123 PHE A O 1
ATOM 989 N N . GLU A 1 124 ? 1.544 -13.071 -15.456 1.00 89.00 124 GLU A N 1
ATOM 990 C CA . GLU A 1 124 ? 2.294 -13.158 -16.715 1.00 89.00 124 GLU A CA 1
ATOM 991 C C . GLU A 1 124 ? 2.685 -11.779 -17.274 1.00 89.00 124 GLU A C 1
ATOM 993 O O . GLU A 1 124 ? 3.721 -11.644 -17.910 1.00 89.00 124 GLU A O 1
ATOM 998 N N . CYS A 1 125 ? 1.900 -10.733 -16.992 1.00 89.56 125 CYS A N 1
ATOM 999 C CA . CYS A 1 125 ? 2.140 -9.371 -17.479 1.00 89.56 125 CYS A CA 1
ATOM 1000 C C . CYS A 1 125 ? 3.236 -8.590 -16.733 1.00 89.56 125 CYS A C 1
ATOM 1002 O O . CYS A 1 125 ? 3.444 -7.415 -17.025 1.00 89.56 125 CYS A O 1
ATOM 1004 N N . TRP A 1 126 ? 3.881 -9.181 -15.723 1.00 85.56 126 TRP A N 1
ATOM 1005 C CA . TRP A 1 126 ? 4.963 -8.521 -14.978 1.00 85.56 126 TRP A CA 1
ATOM 1006 C C . TRP A 1 126 ? 6.321 -8.590 -15.686 1.00 85.56 126 TRP A C 1
ATOM 1008 O O . TRP A 1 126 ? 7.270 -7.961 -15.214 1.00 85.56 126 TRP A O 1
ATOM 1018 N N . ILE A 1 127 ? 6.406 -9.363 -16.771 1.00 79.62 127 ILE A N 1
ATOM 1019 C CA . ILE A 1 127 ? 7.607 -9.594 -17.579 1.00 79.62 127 ILE A CA 1
ATOM 1020 C C . ILE A 1 127 ? 7.546 -8.741 -18.844 1.00 79.62 127 ILE A C 1
ATOM 1022 O O . ILE A 1 127 ? 6.467 -8.708 -19.476 1.00 79.62 127 ILE A O 1
#

Sequence (127 aa):
MSTGHLAGHARPRLGEDRRPARLALFGIPVVGTLSAWLPWQAYDDRPIFSFYAVMMRPFMVVAVALVCGRLIGRSRAPTPRRTAGVVVAGSFLVLVLLNFAWFWPIYTNQLLTHSEWLDRVWFECWI

Secondary structure (DSSP, 8-state):
------------------HHHHHHHHHHHHHHHHHHHGGGGG-TTS---GGGGGGTHHHHHHHHHHHHHHHH-S--S--HHHHHHHHHHHHHHHHHHHHHHHHHHHHTT----HHHHHTT--SGGG-

Radius of gyration: 25.28 Å; chains: 1; bounding box: 53×61×82 Å

Foldseek 3Di:
DDDDDPPDPDDDPPPPPCPVVLVVQLVVLVCQLCVQPVVCVVVVVDDDDPVSCVSSVVSVVSNLVVVLDVQLDDDPDDDPSNVVSCCVSVVVVVVVVVLCVLCVCVVVVHDDDPVSVVVNCPDPVVD